Protein AF-A0A7S2S9S9-F1 (afdb_monomer_lite)

Foldseek 3Di:
DPDFDWDADPLRKIKTWPFAADDDDWDDQQDKDWDWKWKAFPVRHGQATALCFPAWDDPPPPDTGTSNNVTTDIDGGNPQVQAQAFQSVSRVRGGGHHPIKMKIWAWPSRHCVSNVNHPQHPDPRNNVSSVVLVCLQCPDDDPTHHDRIIMIMID

Radius of gyration: 16.0 Å; chains: 1; bounding box: 37×46×46 Å

pLDDT: mean 92.56, std 6.49, range [47.88, 98.38]

Secondary structure (DSSP, 8-state):
----PPEEPTTS-EEEEEE--BSS----TT-EEEE-EEEEETT--EEEEESSSSSEEE-SSS-EEE-TTT--EEEETT-GGG--S-HHHHHHHTTPPBT-EEEEEE-GGGSGGGGTTPSPP-SHHHHHHHHHHHHHHHBSSTTSB-----EEEE-

Sequence (155 aa):
LIDNPVNKLNSGARYKTLQPGMGSEKVSKSSRVDLIFSVSTLSAGYIYSRGFGYEKVDAGNGKMVSDAGLDSIRVQMGEEEKRIIPLGIEDAILGMKQGERRRVELPPRVGLETSNWQPEPTTKRGKAGMVNYRRILEGNGPNQPGFPAATIWDI

InterPro domains:
  IPR046357 Peptidyl-prolyl cis-trans isomerase domain superfamily [G3DSA:3.10.50.40] (3-151)

Structure (mmCIF, N/CA/C/O backbone):
data_AF-A0A7S2S9S9-F1
#
_entry.id   AF-A0A7S2S9S9-F1
#
loop_
_atom_site.group_PDB
_atom_site.id
_atom_site.type_symbol
_atom_site.label_atom_id
_atom_site.label_alt_id
_atom_site.label_comp_id
_atom_site.label_asym_id
_atom_site.label_entity_id
_atom_site.label_seq_id
_atom_site.pdbx_PDB_ins_code
_atom_site.Cartn_x
_atom_site.Cartn_y
_atom_site.Cartn_z
_atom_site.occupancy
_atom_site.B_iso_or_equiv
_atom_site.auth_seq_id
_atom_site.auth_comp_id
_atom_site.auth_asym_id
_atom_site.auth_atom_id
_atom_site.pdbx_PDB_model_num
ATOM 1 N N . LEU A 1 1 ? 4.594 -19.387 21.528 1.00 47.88 1 LEU A N 1
ATOM 2 C CA . LEU A 1 1 ? 4.716 -18.736 20.204 1.00 47.88 1 LEU A CA 1
ATOM 3 C C . LEU A 1 1 ? 3.321 -18.314 19.790 1.00 47.88 1 LEU A C 1
ATOM 5 O O . LEU A 1 1 ? 2.461 -19.178 19.701 1.00 47.88 1 LEU A O 1
ATOM 9 N N . ILE A 1 2 ? 3.068 -17.013 19.657 1.00 62.19 2 ILE A N 1
ATOM 10 C CA . ILE A 1 2 ? 1.798 -16.531 19.106 1.00 62.19 2 ILE A CA 1
ATOM 11 C C . ILE A 1 2 ? 1.853 -16.824 17.606 1.00 62.19 2 ILE A C 1
ATOM 13 O O . ILE A 1 2 ? 2.773 -16.360 16.932 1.00 62.19 2 ILE A O 1
ATOM 17 N N . ASP A 1 3 ? 0.930 -17.645 17.115 1.00 80.31 3 ASP A N 1
ATOM 18 C CA . ASP A 1 3 ? 0.796 -17.912 15.686 1.00 80.31 3 ASP A CA 1
ATOM 19 C C . ASP A 1 3 ? 0.321 -16.631 14.981 1.00 80.31 3 ASP A C 1
ATOM 21 O O . ASP A 1 3 ? -0.680 -16.030 15.373 1.00 80.31 3 ASP A O 1
ATOM 25 N N . ASN A 1 4 ? 1.074 -16.177 13.979 1.00 85.56 4 ASN A N 1
ATOM 26 C CA . ASN A 1 4 ? 0.720 -15.035 13.135 1.00 85.56 4 ASN A CA 1
ATOM 27 C C . ASN A 1 4 ? 0.704 -15.507 11.674 1.00 85.56 4 ASN A C 1
ATOM 29 O O . ASN A 1 4 ? 1.719 -15.374 10.964 1.00 85.56 4 ASN A O 1
ATOM 33 N N . PRO A 1 5 ? -0.408 -16.133 11.247 1.00 93.38 5 PRO A N 1
ATOM 34 C CA . PRO A 1 5 ? -0.483 -16.798 9.962 1.00 93.38 5 PRO A CA 1
ATOM 35 C C . PRO A 1 5 ? -0.446 -15.794 8.808 1.00 93.38 5 PRO A C 1
ATOM 37 O O . PRO A 1 5 ? -0.875 -14.644 8.913 1.00 93.38 5 PRO A O 1
ATOM 40 N N . VAL A 1 6 ? 0.055 -16.258 7.663 1.00 96.12 6 VAL A N 1
ATOM 41 C CA . VAL A 1 6 ? -0.085 -15.527 6.399 1.00 96.12 6 VAL A CA 1
ATOM 42 C C . VAL A 1 6 ? -1.492 -15.757 5.864 1.00 96.12 6 VAL A C 1
ATOM 44 O O . VAL A 1 6 ? -1.839 -16.876 5.489 1.00 96.12 6 VAL A O 1
ATOM 47 N N . ASN A 1 7 ? -2.274 -14.690 5.763 1.00 97.19 7 ASN A N 1
ATOM 48 C CA . ASN A 1 7 ? -3.581 -14.709 5.123 1.00 97.19 7 ASN A CA 1
ATOM 49 C C . ASN A 1 7 ? -3.404 -14.526 3.614 1.00 97.19 7 ASN A C 1
ATOM 51 O O . ASN A 1 7 ? -2.718 -13.602 3.176 1.00 97.19 7 ASN A O 1
ATOM 55 N N . LYS A 1 8 ? -4.004 -15.409 2.812 1.00 97.44 8 LYS A N 1
ATOM 56 C CA . LYS A 1 8 ? -4.001 -15.318 1.345 1.00 97.44 8 LYS A CA 1
ATOM 57 C C . LYS A 1 8 ? -5.355 -14.795 0.879 1.00 97.44 8 LYS A C 1
ATOM 59 O O . LYS A 1 8 ? -6.382 -15.352 1.254 1.00 97.44 8 LYS A O 1
ATOM 64 N N . LEU A 1 9 ? -5.340 -13.748 0.064 1.00 96.81 9 LEU A N 1
ATOM 65 C CA . LEU A 1 9 ? -6.537 -13.139 -0.511 1.00 96.81 9 LEU A CA 1
ATOM 66 C C . LEU A 1 9 ? -6.832 -13.731 -1.893 1.00 96.81 9 LEU A C 1
ATOM 68 O O . LEU A 1 9 ? -5.937 -14.271 -2.544 1.00 96.81 9 LEU A O 1
ATOM 72 N N . ASN A 1 10 ? -8.070 -13.588 -2.371 1.00 94.19 10 ASN A N 1
ATOM 73 C CA . ASN A 1 10 ? -8.480 -14.085 -3.692 1.00 94.19 10 ASN A CA 1
ATOM 74 C C . ASN A 1 10 ? -7.765 -13.365 -4.850 1.00 94.19 10 ASN A C 1
ATOM 76 O O . ASN A 1 10 ? -7.445 -13.993 -5.855 1.00 94.19 10 ASN A O 1
ATOM 80 N N . SER A 1 11 ? -7.413 -12.086 -4.684 1.00 92.25 11 SER A N 1
ATOM 81 C CA . SER A 1 11 ? -6.502 -11.353 -5.585 1.00 92.25 11 SER A CA 1
ATOM 82 C C . SER A 1 11 ? -5.096 -11.971 -5.656 1.00 92.25 11 SER A C 1
ATOM 84 O O . SER A 1 11 ? -4.324 -11.756 -6.598 1.00 92.25 11 SER A O 1
ATOM 86 N N . GLY A 1 12 ? -4.755 -12.780 -4.653 1.00 95.44 12 GLY A N 1
ATOM 87 C CA . GLY A 1 12 ? -3.457 -13.390 -4.397 1.00 95.44 12 GLY A CA 1
ATOM 88 C C . GLY A 1 12 ? -2.431 -12.456 -3.774 1.00 95.44 12 GLY A C 1
ATOM 89 O O . GLY A 1 12 ? -1.282 -12.870 -3.614 1.00 95.44 12 GLY A O 1
ATOM 90 N N . ALA A 1 13 ? -2.847 -11.254 -3.368 1.00 97.56 13 ALA A N 1
ATOM 91 C CA . ALA A 1 13 ? -2.160 -10.533 -2.311 1.00 97.56 13 ALA A CA 1
ATOM 92 C C . ALA A 1 13 ? -2.150 -11.381 -1.029 1.00 97.56 13 ALA A C 1
ATOM 94 O O . ALA A 1 13 ? -3.016 -12.238 -0.802 1.00 97.56 13 ALA A O 1
ATOM 95 N N . ARG A 1 14 ? -1.138 -11.174 -0.194 1.00 97.88 14 ARG A N 1
ATOM 96 C CA . ARG A 1 14 ? -0.991 -11.890 1.075 1.00 97.88 14 ARG A CA 1
ATOM 97 C C . ARG A 1 14 ? -0.705 -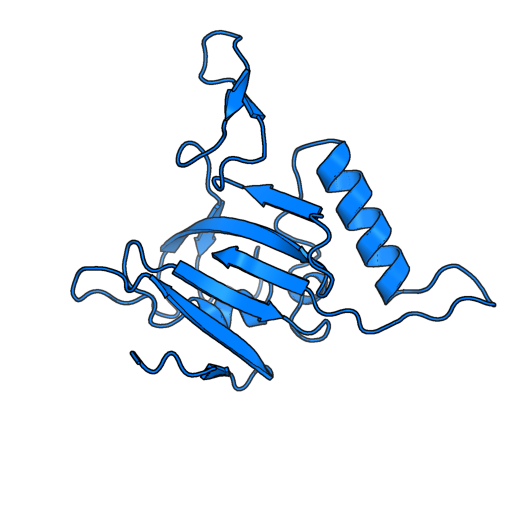10.898 2.169 1.00 97.88 14 ARG A C 1
ATOM 99 O O . ARG A 1 14 ? 0.022 -9.947 1.921 1.00 97.88 14 ARG A O 1
ATOM 106 N N . TYR A 1 15 ? -1.206 -11.129 3.374 1.00 98.19 15 TYR A N 1
ATOM 107 C CA . TYR A 1 15 ? -0.871 -10.257 4.489 1.00 98.19 15 TYR A CA 1
ATOM 108 C C . TYR A 1 15 ? -0.628 -11.000 5.795 1.00 98.19 15 TYR A C 1
ATOM 110 O O . TYR A 1 15 ? -1.154 -12.089 6.034 1.00 98.19 15 TYR A O 1
ATOM 118 N N . LYS A 1 16 ? 0.157 -10.364 6.662 1.00 97.38 16 LYS A N 1
ATOM 119 C CA . LYS A 1 16 ? 0.247 -10.680 8.089 1.00 97.38 16 LYS A CA 1
ATOM 120 C C . LYS A 1 16 ? -0.249 -9.492 8.892 1.00 97.38 16 LYS A C 1
ATOM 122 O O . LYS A 1 16 ? 0.098 -8.355 8.575 1.00 97.38 16 LYS A O 1
ATOM 127 N N . THR A 1 17 ? -1.007 -9.750 9.949 1.00 97.31 17 THR A N 1
ATOM 128 C CA . THR A 1 17 ? -1.372 -8.702 10.904 1.00 97.31 17 THR A CA 1
ATOM 129 C C . THR A 1 17 ? -0.174 -8.455 11.815 1.00 97.31 17 THR A C 1
ATOM 131 O O . THR A 1 17 ? 0.272 -9.351 12.525 1.00 97.31 17 THR A O 1
ATOM 134 N N . LEU A 1 18 ? 0.393 -7.253 11.762 1.00 96.00 18 LEU A N 1
ATOM 135 C CA . LEU A 1 18 ? 1.505 -6.842 12.622 1.00 96.00 18 LEU A CA 1
ATOM 136 C C . LEU A 1 18 ? 1.004 -6.350 13.979 1.00 96.00 18 LEU A C 1
ATOM 138 O O . LEU A 1 18 ? 1.639 -6.592 15.001 1.00 96.00 18 LEU A O 1
ATOM 142 N N . GLN A 1 19 ? -0.141 -5.671 13.978 1.00 96.00 19 GLN A N 1
ATOM 143 C CA . GLN A 1 19 ? -0.792 -5.146 15.170 1.00 96.00 19 GLN A CA 1
ATOM 144 C C . GLN A 1 19 ? -2.305 -5.265 14.979 1.00 96.00 19 GLN A C 1
ATOM 146 O O . GLN A 1 19 ? -2.799 -4.789 13.959 1.00 96.00 19 GLN A O 1
ATOM 151 N N . PRO A 1 20 ? -3.055 -5.881 15.907 1.00 95.56 20 PRO A N 1
ATOM 152 C CA . PRO A 1 20 ? -4.508 -5.920 15.817 1.00 95.56 20 PRO A CA 1
ATOM 153 C C . PRO A 1 20 ? -5.093 -4.521 16.037 1.00 95.56 20 PRO A C 1
ATOM 155 O O . PRO A 1 20 ? -4.593 -3.753 16.858 1.00 95.56 20 PRO A O 1
ATOM 158 N N . GLY A 1 21 ? -6.167 -4.197 15.319 1.00 95.25 21 GLY A N 1
ATOM 159 C CA . GLY A 1 21 ? -6.906 -2.961 15.561 1.00 95.25 21 GLY A CA 1
ATOM 160 C C . GLY A 1 21 ? -7.877 -3.078 16.731 1.00 95.25 21 GLY A C 1
ATOM 161 O O . GLY A 1 21 ? -8.152 -4.162 17.253 1.00 95.25 21 GLY A O 1
ATOM 162 N N . MET A 1 22 ? -8.425 -1.936 17.125 1.00 95.12 22 MET A N 1
ATOM 163 C CA . MET A 1 22 ? -9.341 -1.794 18.252 1.00 95.12 22 MET A CA 1
ATOM 164 C C . MET A 1 22 ? -10.777 -1.548 17.777 1.00 95.12 22 MET A C 1
ATOM 166 O O . MET A 1 22 ? -11.019 -1.173 16.633 1.00 95.12 22 MET A O 1
ATOM 170 N N . GLY A 1 23 ? -11.741 -1.763 18.674 1.00 94.06 23 GLY A N 1
ATOM 171 C CA . GLY A 1 23 ? -13.160 -1.539 18.395 1.00 94.06 23 GLY A CA 1
ATOM 172 C C . GLY A 1 23 ? -13.868 -2.706 17.696 1.00 94.06 23 GLY A C 1
ATOM 173 O O . GLY A 1 23 ? -13.311 -3.791 17.472 1.00 94.06 23 GLY A O 1
ATOM 174 N N . SER A 1 24 ? -15.152 -2.494 17.414 1.00 93.06 24 SER A N 1
ATOM 175 C CA . SER A 1 24 ? -16.043 -3.459 16.756 1.00 93.06 24 SER A CA 1
ATOM 176 C C . SER A 1 24 ? -16.211 -3.187 15.262 1.00 93.06 24 SER A C 1
ATOM 178 O O . SER A 1 24 ? -16.428 -4.134 14.503 1.00 93.06 24 SER A O 1
ATOM 180 N N . GLU A 1 25 ? -16.082 -1.929 14.842 1.00 95.88 25 GLU A N 1
ATOM 181 C CA . GLU A 1 25 ? -16.235 -1.517 13.450 1.00 95.88 25 GLU A CA 1
ATOM 182 C C . GLU A 1 25 ? -15.111 -2.067 12.576 1.00 95.88 25 GLU A C 1
ATOM 184 O O . GLU A 1 25 ? -13.939 -2.094 12.959 1.00 95.88 25 GLU A O 1
ATOM 189 N N . LYS A 1 26 ? -15.491 -2.528 11.386 1.00 97.88 26 LYS A N 1
ATOM 190 C CA . LYS A 1 26 ? -14.585 -3.095 10.393 1.00 97.88 26 LYS A CA 1
ATOM 191 C C . LYS A 1 26 ? -14.755 -2.356 9.081 1.00 97.88 26 LYS A C 1
ATOM 193 O O . LYS A 1 26 ? -15.881 -2.030 8.705 1.00 97.88 26 LYS A O 1
ATOM 198 N N . VAL A 1 27 ? -13.656 -2.173 8.358 1.00 97.94 27 VAL A N 1
ATOM 199 C CA . VAL A 1 27 ? -13.700 -1.618 7.006 1.00 97.94 27 VAL A CA 1
ATOM 200 C C . VAL A 1 27 ? -14.534 -2.526 6.099 1.00 97.94 27 VAL A C 1
ATOM 202 O O . VAL A 1 27 ? -14.292 -3.734 6.010 1.00 97.94 27 VAL A O 1
ATOM 205 N N . SER A 1 28 ? -15.506 -1.929 5.416 1.00 97.38 28 SER A N 1
ATOM 206 C CA . SER A 1 28 ? -16.350 -2.548 4.398 1.00 97.38 28 SER A CA 1
ATOM 207 C C . SER A 1 28 ? -16.128 -1.876 3.038 1.00 97.38 28 SER A C 1
ATOM 209 O O . SER A 1 28 ? -15.436 -0.863 2.929 1.00 97.38 28 SER A O 1
ATOM 211 N N . LYS A 1 29 ? -16.754 -2.411 1.983 1.00 95.31 29 LYS A N 1
ATOM 212 C CA . LYS A 1 29 ? -16.675 -1.842 0.627 1.00 95.31 29 LYS A CA 1
ATOM 213 C C . LYS A 1 29 ? -17.297 -0.449 0.484 1.00 95.31 29 LYS A C 1
ATOM 215 O O . LYS A 1 29 ? -17.099 0.159 -0.549 1.00 95.31 29 LYS A O 1
ATOM 220 N N . SER A 1 30 ? -18.037 0.056 1.470 1.00 95.25 30 SER A N 1
ATOM 221 C CA . SER A 1 30 ? -18.591 1.419 1.446 1.00 95.25 30 SER A CA 1
ATOM 222 C C . SER A 1 30 ? -17.870 2.373 2.400 1.00 95.25 30 SER A C 1
ATOM 224 O O . SER A 1 30 ? -18.234 3.545 2.501 1.00 95.25 30 SER A O 1
ATOM 226 N N . SER A 1 31 ? -16.879 1.878 3.145 1.00 97.12 31 SER A N 1
ATOM 227 C CA . SER A 1 31 ? -16.163 2.668 4.140 1.00 97.12 31 SER A CA 1
ATOM 228 C C . SER A 1 31 ? -15.311 3.760 3.505 1.00 97.12 31 SER A C 1
ATOM 230 O O . SER A 1 31 ? -14.825 3.646 2.380 1.00 97.12 31 SER A O 1
ATOM 232 N N . ARG A 1 32 ? -15.069 4.802 4.295 1.00 97.00 32 ARG A N 1
ATOM 233 C CA . ARG A 1 32 ? -14.042 5.805 4.044 1.00 97.00 32 ARG A CA 1
ATOM 234 C C . ARG A 1 32 ? -12.956 5.645 5.095 1.00 97.00 32 ARG A C 1
ATOM 236 O O . ARG A 1 32 ? -13.275 5.604 6.280 1.00 97.00 32 ARG A O 1
ATOM 243 N N . VAL A 1 33 ? -11.706 5.538 4.664 1.00 96.44 33 VAL A N 1
ATOM 244 C CA . VAL A 1 33 ? -10.570 5.255 5.547 1.00 96.44 33 VAL A CA 1
ATOM 245 C C . VAL A 1 33 ? -9.456 6.265 5.319 1.00 96.44 33 VAL A C 1
ATOM 247 O O . VAL A 1 33 ? -9.157 6.610 4.179 1.00 96.44 33 VAL A O 1
ATOM 250 N N . ASP A 1 34 ? -8.842 6.729 6.402 1.00 97.12 34 ASP A N 1
ATOM 251 C CA . ASP A 1 34 ? -7.589 7.476 6.337 1.00 97.12 34 ASP A CA 1
ATOM 252 C C . ASP A 1 34 ? -6.446 6.460 6.488 1.00 97.12 34 ASP A C 1
ATOM 254 O O . ASP A 1 34 ? -6.317 5.795 7.517 1.00 97.12 34 ASP A O 1
ATOM 258 N N . LEU A 1 35 ? -5.676 6.276 5.417 1.00 97.00 35 LEU A N 1
ATOM 259 C CA . LEU A 1 35 ? -4.653 5.245 5.282 1.00 97.00 35 LEU A CA 1
ATOM 260 C C . LEU A 1 35 ? -3.256 5.857 5.395 1.00 97.00 35 LEU A C 1
ATOM 262 O O . LEU A 1 35 ? -2.897 6.783 4.662 1.00 97.00 35 LEU A O 1
ATOM 266 N N . ILE A 1 36 ? -2.459 5.275 6.282 1.00 96.75 36 ILE A N 1
ATOM 267 C CA . ILE A 1 36 ? -1.020 5.496 6.409 1.00 96.75 36 ILE A CA 1
ATOM 268 C C . ILE A 1 36 ? -0.330 4.278 5.810 1.00 96.75 36 ILE A C 1
ATOM 270 O O . ILE A 1 36 ? -0.780 3.159 6.027 1.00 96.75 36 ILE A O 1
ATOM 274 N N . PHE A 1 37 ? 0.742 4.472 5.046 1.00 97.31 37 PHE A N 1
ATOM 275 C CA . PHE A 1 37 ? 1.423 3.341 4.426 1.00 97.31 37 PHE A CA 1
ATOM 276 C C . PHE A 1 37 ? 2.903 3.602 4.157 1.00 97.31 37 PHE A C 1
ATOM 278 O O . PHE A 1 37 ? 3.333 4.744 3.995 1.00 97.31 37 PHE A O 1
ATOM 285 N N . SER A 1 38 ? 3.676 2.529 4.015 1.00 97.06 38 SER A N 1
ATOM 286 C CA . SER A 1 38 ? 4.983 2.546 3.352 1.00 97.06 38 SER A CA 1
ATOM 287 C C . SER A 1 38 ? 5.053 1.482 2.264 1.00 97.06 38 SER A C 1
ATOM 289 O O . SER A 1 38 ? 4.391 0.453 2.363 1.00 97.06 38 SER A O 1
ATOM 291 N N . VAL A 1 39 ? 5.851 1.738 1.228 1.00 97.44 39 VAL A N 1
ATOM 292 C CA . VAL A 1 39 ? 6.048 0.857 0.075 1.00 97.44 39 VAL A CA 1
ATOM 293 C C . VAL A 1 39 ? 7.529 0.539 -0.071 1.00 97.44 39 VAL A C 1
ATOM 295 O O . VAL A 1 39 ? 8.385 1.429 -0.096 1.00 97.44 39 VAL A O 1
ATOM 298 N N . SER A 1 40 ? 7.837 -0.745 -0.209 1.00 96.62 40 SER A N 1
ATOM 299 C CA . SER A 1 40 ? 9.186 -1.255 -0.443 1.00 96.62 40 SER A CA 1
ATOM 300 C C . SER A 1 40 ? 9.185 -2.394 -1.463 1.00 96.62 40 SER A C 1
ATOM 302 O O . SER A 1 40 ? 8.143 -2.961 -1.793 1.00 96.62 40 SER A O 1
ATOM 304 N N . THR A 1 41 ? 10.351 -2.732 -2.002 1.00 94.00 41 THR A N 1
ATOM 305 C CA . THR A 1 41 ? 10.545 -3.954 -2.792 1.00 94.00 41 THR A CA 1
ATOM 306 C C . THR A 1 41 ? 10.536 -5.191 -1.886 1.00 94.00 41 THR A C 1
ATOM 308 O O . THR A 1 41 ? 10.740 -5.087 -0.676 1.00 94.00 41 THR A O 1
ATOM 311 N N . LEU A 1 42 ? 10.391 -6.394 -2.460 1.00 89.81 42 LEU A N 1
ATOM 312 C CA . LEU A 1 42 ? 10.546 -7.652 -1.705 1.00 89.81 42 LEU A CA 1
ATOM 313 C C . LEU A 1 42 ? 11.895 -7.780 -0.980 1.00 89.81 42 LEU A C 1
ATOM 315 O O . LEU A 1 42 ? 11.972 -8.396 0.078 1.00 89.81 42 LEU A O 1
ATOM 319 N N . SER A 1 43 ? 12.952 -7.181 -1.530 1.00 87.31 43 SER A N 1
ATOM 320 C CA . SER A 1 43 ? 14.286 -7.122 -0.922 1.00 87.31 43 SER A CA 1
ATOM 321 C C . SER A 1 43 ? 14.424 -6.038 0.158 1.00 87.31 43 SER A C 1
ATOM 323 O O . SER A 1 43 ? 15.541 -5.685 0.525 1.00 87.31 43 SER A O 1
ATOM 325 N N . ALA A 1 44 ? 13.304 -5.500 0.656 1.00 84.81 44 ALA A N 1
ATOM 326 C CA . ALA A 1 44 ? 13.229 -4.416 1.637 1.00 84.81 44 ALA A CA 1
ATOM 327 C C . ALA A 1 44 ? 13.858 -3.085 1.172 1.00 84.81 44 ALA A C 1
ATOM 329 O O . ALA A 1 44 ? 14.214 -2.230 1.984 1.00 84.81 44 ALA A O 1
ATOM 330 N N . GLY A 1 45 ? 13.965 -2.869 -0.141 1.00 92.25 45 GLY A N 1
ATOM 331 C CA . GLY A 1 45 ? 14.365 -1.588 -0.712 1.00 92.25 45 GLY A CA 1
ATOM 332 C C . GLY A 1 45 ? 13.226 -0.579 -0.603 1.00 92.25 45 GLY A C 1
ATOM 333 O O . GLY A 1 45 ? 12.220 -0.709 -1.295 1.00 92.25 45 GLY A O 1
ATOM 334 N N . TYR A 1 46 ? 13.373 0.422 0.264 1.00 93.56 46 TYR A N 1
ATOM 335 C CA . TYR A 1 46 ? 12.384 1.490 0.432 1.00 93.56 46 TYR A CA 1
ATOM 336 C C . TYR A 1 46 ? 12.121 2.248 -0.879 1.00 93.56 46 TYR A C 1
ATOM 338 O O . TYR A 1 46 ? 13.070 2.678 -1.541 1.00 93.56 46 TYR A O 1
ATOM 346 N N . ILE A 1 47 ? 10.842 2.458 -1.212 1.00 94.62 47 ILE A N 1
ATOM 347 C CA . ILE A 1 47 ? 10.417 3.263 -2.363 1.00 94.62 47 ILE A CA 1
ATOM 348 C C . ILE A 1 47 ? 9.884 4.618 -1.877 1.00 94.62 47 ILE A C 1
ATOM 350 O O . ILE A 1 47 ? 10.472 5.647 -2.205 1.00 94.62 47 ILE A O 1
ATOM 354 N N . TYR A 1 48 ? 8.788 4.622 -1.111 1.00 95.81 48 TYR A N 1
ATOM 355 C CA . TYR A 1 48 ? 8.155 5.826 -0.555 1.00 95.81 48 TYR A CA 1
ATOM 356 C C . TYR A 1 48 ? 7.139 5.471 0.544 1.00 95.81 48 TYR A C 1
ATOM 358 O O . TYR A 1 48 ? 6.790 4.304 0.723 1.00 95.81 48 TYR A O 1
ATOM 366 N N . SER A 1 49 ? 6.638 6.469 1.267 1.00 95.50 49 SER A N 1
ATOM 367 C CA . SER A 1 49 ? 5.592 6.318 2.280 1.00 95.50 49 SER A CA 1
ATOM 368 C C . SER A 1 49 ? 4.704 7.552 2.350 1.00 95.50 49 SER A C 1
ATOM 370 O O . SER A 1 49 ? 5.052 8.602 1.807 1.00 95.50 49 SER A O 1
ATOM 372 N N . ARG A 1 50 ? 3.585 7.436 3.065 1.00 94.81 50 ARG A N 1
ATOM 373 C CA . ARG A 1 50 ? 2.811 8.578 3.551 1.00 94.81 50 ARG A CA 1
ATOM 374 C C . ARG A 1 50 ? 2.296 8.307 4.956 1.00 94.81 50 ARG A C 1
ATOM 376 O O . ARG A 1 50 ? 1.691 7.265 5.193 1.00 94.81 50 ARG A O 1
ATOM 383 N N . GLY A 1 51 ? 2.551 9.233 5.871 1.00 92.31 51 GLY A N 1
ATOM 384 C CA . GLY A 1 51 ? 2.126 9.154 7.267 1.00 92.31 51 GLY A C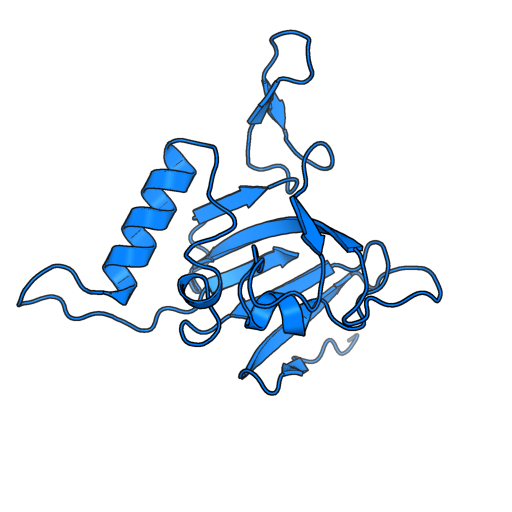A 1
ATOM 385 C C . GLY A 1 51 ? 2.966 8.230 8.147 1.00 92.31 51 GLY A C 1
ATOM 386 O O . GLY A 1 51 ? 2.700 8.106 9.342 1.00 92.31 51 GLY A O 1
ATOM 387 N N . PHE A 1 52 ? 3.951 7.531 7.572 1.00 91.62 52 PHE A N 1
ATOM 388 C CA . PHE A 1 52 ? 4.660 6.429 8.235 1.00 91.62 52 PHE A CA 1
ATOM 389 C C . PHE A 1 52 ? 5.906 6.890 9.005 1.00 91.62 52 PHE A C 1
ATOM 391 O O . PHE A 1 52 ? 6.458 6.144 9.811 1.00 91.62 52 PHE A O 1
ATOM 398 N N . GLY A 1 53 ? 6.351 8.127 8.777 1.00 88.38 53 GLY A N 1
ATOM 399 C CA . GLY A 1 53 ? 7.436 8.778 9.500 1.00 88.38 53 GLY A CA 1
ATOM 400 C C . GLY A 1 53 ? 8.750 8.914 8.738 1.00 88.38 53 GLY A C 1
ATOM 401 O O . GLY A 1 53 ? 9.689 9.525 9.264 1.00 88.38 53 GLY A O 1
ATOM 402 N N . TYR A 1 54 ? 8.837 8.364 7.526 1.00 87.50 54 TYR A N 1
ATOM 403 C CA . TYR A 1 54 ? 10.056 8.390 6.715 1.00 87.50 54 TYR A CA 1
ATOM 404 C C . TYR A 1 54 ? 10.182 9.653 5.867 1.00 87.50 54 TYR A C 1
ATOM 406 O O . TYR A 1 54 ? 11.303 10.083 5.584 1.00 87.50 54 TYR A O 1
ATOM 414 N N . GLU A 1 55 ? 9.061 10.265 5.492 1.00 88.75 55 GLU A N 1
ATOM 415 C CA . GLU A 1 55 ? 9.068 11.508 4.732 1.00 88.75 55 GLU A CA 1
ATOM 416 C C . GLU A 1 55 ? 9.069 12.716 5.677 1.00 88.75 55 GLU A C 1
ATOM 418 O O . GLU A 1 55 ? 8.878 12.611 6.897 1.00 88.75 55 GLU A O 1
ATOM 423 N N . LYS A 1 56 ? 9.357 13.889 5.109 1.00 88.19 56 LYS A N 1
ATOM 424 C CA . LYS A 1 56 ? 9.345 15.154 5.839 1.00 88.19 56 LYS A CA 1
ATOM 425 C C . LYS A 1 56 ? 8.237 16.059 5.321 1.00 88.19 56 LYS A C 1
ATOM 427 O O . LYS A 1 56 ? 8.132 16.256 4.113 1.00 88.19 56 LYS A O 1
ATOM 432 N N . VAL A 1 57 ? 7.486 16.660 6.238 1.00 85.19 57 VAL A N 1
ATOM 433 C CA . VAL A 1 57 ? 6.405 17.615 5.956 1.00 85.19 57 VAL A CA 1
ATOM 434 C C . VAL A 1 57 ? 6.614 18.899 6.756 1.00 85.19 57 VAL A C 1
ATOM 436 O O . VAL A 1 57 ? 7.221 18.870 7.827 1.00 85.19 57 VAL A O 1
ATOM 439 N N . ASP A 1 58 ? 6.144 20.028 6.231 1.00 84.44 58 ASP A N 1
ATOM 440 C CA . ASP A 1 58 ? 6.095 21.286 6.981 1.00 84.44 58 ASP A CA 1
ATOM 441 C C . ASP A 1 58 ? 4.837 21.290 7.857 1.00 84.44 58 ASP A C 1
ATOM 443 O O . ASP A 1 58 ? 3.722 21.182 7.349 1.00 84.44 58 ASP A O 1
ATOM 447 N N . ALA A 1 59 ? 5.016 21.408 9.173 1.00 80.94 59 ALA A N 1
ATOM 448 C CA . ALA A 1 59 ? 3.919 21.453 10.141 1.00 80.94 59 ALA A CA 1
ATOM 449 C C . ALA A 1 59 ? 3.305 22.860 10.310 1.00 80.94 59 ALA A C 1
ATOM 451 O O . ALA A 1 59 ? 2.615 23.118 11.295 1.00 80.94 59 ALA A O 1
ATOM 452 N N . GLY A 1 60 ? 3.570 23.783 9.380 1.00 80.94 60 GLY A N 1
ATOM 453 C CA . GLY A 1 60 ? 3.015 25.140 9.368 1.00 80.94 60 GLY A CA 1
ATOM 454 C C . GLY A 1 60 ? 3.889 26.187 10.061 1.00 80.94 60 GLY A C 1
ATOM 455 O O . GLY A 1 60 ? 3.441 27.308 10.283 1.00 80.94 60 GLY A O 1
ATOM 456 N N . ASN A 1 61 ? 5.132 25.842 10.405 1.00 84.56 61 ASN A N 1
ATOM 457 C CA . ASN A 1 61 ? 6.103 26.752 11.024 1.00 84.56 61 ASN A CA 1
ATOM 458 C C . ASN A 1 61 ? 7.411 26.869 10.222 1.00 84.56 61 ASN A C 1
ATOM 460 O O . ASN A 1 61 ? 8.404 27.378 10.744 1.00 84.56 61 ASN A O 1
ATOM 464 N N . GLY A 1 62 ? 7.437 26.371 8.981 1.00 83.25 62 GLY A N 1
ATOM 465 C CA . GLY A 1 62 ? 8.619 26.379 8.120 1.00 83.25 62 GLY A CA 1
ATOM 466 C C . GLY A 1 62 ? 9.663 25.324 8.495 1.00 83.25 62 GLY A C 1
ATOM 467 O O . GLY A 1 62 ? 10.703 25.229 7.840 1.00 83.25 62 GLY A O 1
ATOM 468 N N . LYS A 1 63 ? 9.425 24.521 9.543 1.00 87.00 63 LYS A N 1
ATOM 469 C CA . LYS A 1 63 ? 10.319 23.441 9.963 1.00 87.00 63 LYS A CA 1
ATOM 470 C C . LYS A 1 63 ? 9.804 22.106 9.443 1.00 87.00 63 LYS A C 1
ATOM 472 O O . LYS A 1 63 ? 8.726 21.640 9.799 1.00 87.00 63 LYS A O 1
ATOM 477 N N . MET A 1 64 ? 10.663 21.439 8.683 1.00 88.50 64 MET A N 1
ATOM 478 C CA . MET A 1 64 ? 10.417 20.085 8.202 1.00 88.50 64 MET A CA 1
ATOM 479 C C . MET A 1 64 ? 10.480 19.080 9.364 1.00 88.50 64 MET A C 1
ATOM 481 O O . MET A 1 64 ? 11.525 18.909 10.002 1.00 88.50 64 MET A O 1
ATOM 485 N N . VAL A 1 65 ? 9.376 18.386 9.627 1.00 89.50 65 VAL A N 1
ATOM 486 C CA . VAL A 1 65 ? 9.246 17.335 10.650 1.00 89.50 65 VAL A CA 1
ATOM 487 C C . VAL A 1 65 ? 8.903 15.994 10.007 1.00 89.50 65 VAL A C 1
ATOM 489 O O . VAL A 1 65 ? 8.609 15.933 8.821 1.00 89.50 65 VAL A O 1
ATOM 492 N N . SER A 1 66 ? 9.023 14.900 10.763 1.00 90.12 66 SER A N 1
ATOM 493 C CA . SER A 1 66 ? 8.581 13.572 10.309 1.00 90.12 66 SER A CA 1
ATOM 494 C C . SER A 1 66 ? 7.082 13.586 10.004 1.00 90.12 66 SER A C 1
ATOM 496 O O . SER A 1 66 ? 6.329 14.181 10.767 1.00 90.12 66 SER A O 1
ATOM 498 N N . ASP A 1 67 ? 6.653 12.913 8.936 1.00 89.25 67 ASP A N 1
ATOM 499 C CA . ASP A 1 67 ? 5.235 12.788 8.574 1.00 89.25 67 ASP A CA 1
ATOM 500 C C . ASP A 1 67 ? 4.455 11.776 9.437 1.00 89.25 67 ASP A C 1
ATOM 502 O O . ASP A 1 67 ? 3.272 11.550 9.196 1.00 89.25 67 ASP A O 1
ATOM 506 N N . ALA A 1 68 ? 5.092 11.183 10.455 1.00 90.25 68 ALA A N 1
ATOM 507 C CA . ALA A 1 68 ? 4.522 10.144 11.312 1.00 90.25 68 ALA A CA 1
ATOM 508 C C . ALA A 1 68 ? 3.194 10.583 11.946 1.00 90.25 68 ALA A C 1
ATOM 510 O O . ALA A 1 68 ? 3.175 11.430 12.838 1.00 90.25 68 ALA A O 1
ATOM 511 N N . GLY A 1 69 ? 2.084 9.994 11.494 1.00 86.31 69 GLY A N 1
ATOM 512 C CA . GLY A 1 69 ? 0.737 10.317 11.974 1.00 86.31 69 GLY A CA 1
ATOM 513 C C . GLY A 1 69 ? 0.251 11.735 11.646 1.00 86.31 69 GLY A C 1
ATOM 514 O O . GLY A 1 69 ? -0.824 12.115 12.100 1.00 86.31 69 GLY A O 1
ATOM 515 N N . LEU A 1 70 ? 1.022 12.512 10.881 1.00 88.19 70 LEU A N 1
ATOM 516 C CA . LEU A 1 70 ? 0.678 13.878 10.471 1.00 88.19 70 LEU A CA 1
ATOM 517 C C . LEU A 1 70 ? 0.124 13.943 9.045 1.00 88.19 70 LEU A C 1
ATOM 519 O O . LEU A 1 70 ? -0.436 14.964 8.655 1.00 88.19 70 LEU A O 1
ATOM 523 N N . ASP A 1 71 ? 0.284 12.869 8.276 1.00 90.06 71 ASP A N 1
ATOM 524 C CA . ASP A 1 71 ? -0.199 12.756 6.905 1.00 90.06 71 ASP A CA 1
ATOM 525 C C . ASP A 1 71 ? -0.889 11.401 6.694 1.00 90.06 71 ASP A C 1
ATOM 527 O O . ASP A 1 71 ? -0.623 10.428 7.397 1.00 90.06 71 ASP A O 1
ATOM 531 N N . SER A 1 72 ? -1.807 11.340 5.737 1.00 94.06 72 SER A N 1
ATOM 532 C CA . SER A 1 72 ? -2.509 10.125 5.316 1.00 94.06 72 SER A CA 1
ATOM 533 C C . SER A 1 72 ? -3.156 10.350 3.949 1.00 94.06 72 SER A C 1
ATOM 535 O O . SER A 1 72 ? -3.290 11.482 3.481 1.00 94.06 72 SER A O 1
ATOM 537 N N . ILE A 1 73 ? -3.572 9.274 3.282 1.00 95.19 73 ILE A N 1
ATOM 538 C CA . ILE A 1 73 ? -4.503 9.383 2.153 1.00 95.19 73 ILE A CA 1
ATOM 539 C C . ILE A 1 73 ? -5.905 8.990 2.583 1.00 95.19 73 ILE A C 1
ATOM 541 O O . ILE A 1 73 ? -6.102 7.971 3.237 1.00 95.19 73 ILE A O 1
ATOM 545 N N . ARG A 1 74 ? -6.893 9.767 2.152 1.00 96.31 74 ARG A N 1
ATOM 546 C CA . ARG A 1 74 ? -8.299 9.427 2.340 1.00 96.31 74 ARG A CA 1
ATOM 547 C C . ARG A 1 74 ? -8.783 8.566 1.184 1.00 96.31 74 ARG A C 1
ATOM 549 O O . ARG A 1 74 ? -8.903 9.055 0.064 1.00 96.31 74 ARG A O 1
ATOM 556 N N . VAL A 1 75 ? -9.077 7.304 1.464 1.00 96.31 75 VAL A N 1
ATOM 557 C CA . VAL A 1 75 ? -9.549 6.322 0.488 1.00 96.31 75 VAL A CA 1
ATOM 558 C C . VAL A 1 75 ? -11.045 6.103 0.667 1.00 96.31 75 VAL A C 1
ATOM 560 O O . VAL A 1 75 ? -11.528 5.859 1.774 1.00 96.31 75 VAL A O 1
ATOM 563 N N . GLN A 1 76 ? -11.778 6.174 -0.438 1.00 96.88 76 GLN A N 1
ATOM 564 C CA . GLN A 1 76 ? -13.156 5.712 -0.519 1.00 96.88 76 GLN A CA 1
ATOM 565 C C . GLN A 1 76 ? -13.143 4.287 -1.078 1.00 96.88 76 GLN A C 1
ATOM 567 O O . GLN A 1 76 ? -12.690 4.075 -2.201 1.00 96.88 76 GLN A O 1
ATOM 572 N N . MET A 1 77 ? -13.590 3.317 -0.281 1.00 96.25 77 MET A N 1
ATOM 573 C CA . MET A 1 77 ? -13.628 1.912 -0.693 1.00 96.25 77 MET A CA 1
ATOM 574 C C . MET A 1 77 ? -14.737 1.690 -1.728 1.00 96.25 77 MET A C 1
ATOM 576 O O . MET A 1 77 ? -15.754 2.390 -1.704 1.00 96.25 77 MET A O 1
ATOM 580 N N . GLY A 1 78 ? -14.545 0.705 -2.609 1.00 92.44 78 GLY A N 1
ATOM 581 C CA . GLY A 1 78 ? -15.565 0.197 -3.530 1.00 92.44 78 GLY A CA 1
ATOM 582 C C . GLY A 1 78 ? -15.854 1.073 -4.751 1.00 92.44 78 GLY A C 1
ATOM 583 O O . GLY A 1 78 ? -16.692 0.693 -5.567 1.00 92.44 78 GLY A O 1
ATOM 584 N N . GLU A 1 79 ? -15.173 2.210 -4.912 1.00 91.81 79 GLU A N 1
ATOM 585 C CA . GLU A 1 79 ? -15.303 3.085 -6.085 1.00 91.81 79 GLU A CA 1
ATOM 586 C C . GLU A 1 79 ? -14.210 2.778 -7.117 1.00 91.81 79 GLU A C 1
ATOM 588 O O . GLU A 1 79 ? -13.170 3.435 -7.153 1.00 91.81 79 GLU A O 1
ATOM 593 N N . GLU A 1 80 ? -14.446 1.784 -7.979 1.00 87.88 80 GLU A N 1
ATOM 594 C CA . GLU A 1 80 ? -13.432 1.300 -8.931 1.00 87.88 80 GLU A CA 1
ATOM 595 C C . GLU A 1 80 ? -12.887 2.402 -9.854 1.00 87.88 80 GLU A C 1
ATOM 597 O O . GLU A 1 80 ? -11.680 2.475 -10.079 1.00 87.88 80 GLU A O 1
ATOM 602 N N . GLU A 1 8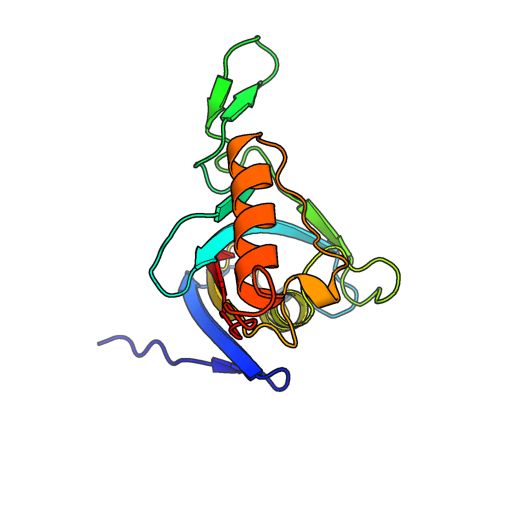1 ? -13.758 3.296 -10.332 1.00 87.62 81 GLU A N 1
ATOM 603 C CA . GLU A 1 81 ? -13.399 4.408 -11.226 1.00 87.62 81 GLU A CA 1
ATOM 604 C C . GLU A 1 81 ? -12.554 5.496 -10.541 1.00 87.62 81 GLU A C 1
ATOM 606 O O . GLU A 1 81 ? -11.861 6.257 -11.213 1.00 87.62 81 GLU A O 1
ATOM 611 N N . LYS A 1 82 ? -12.596 5.578 -9.203 1.00 88.44 82 LYS A N 1
ATOM 612 C CA . LYS A 1 82 ? -11.856 6.568 -8.399 1.00 88.44 82 LYS A CA 1
ATOM 613 C C . LYS A 1 82 ? -10.805 5.922 -7.503 1.00 88.44 82 LYS A C 1
ATOM 615 O O . LYS A 1 82 ? -10.346 6.537 -6.540 1.00 88.44 82 LYS A O 1
ATOM 620 N N . ARG A 1 83 ? -10.426 4.679 -7.794 1.00 92.94 83 ARG A N 1
ATOM 621 C CA . ARG A 1 83 ? -9.483 3.921 -6.981 1.00 92.94 83 ARG A CA 1
ATOM 622 C C . ARG A 1 83 ? -8.117 4.615 -6.957 1.00 92.94 83 ARG A C 1
ATOM 624 O O . ARG A 1 83 ? -7.442 4.724 -7.976 1.00 92.94 83 ARG A O 1
ATOM 631 N N . ILE A 1 84 ? -7.686 5.023 -5.764 1.00 95.56 84 ILE A N 1
ATOM 632 C CA . ILE A 1 84 ? -6.383 5.672 -5.529 1.00 95.56 84 ILE A CA 1
ATOM 633 C C . ILE A 1 84 ? -5.361 4.770 -4.819 1.00 95.56 84 ILE A C 1
ATOM 635 O O . ILE A 1 84 ? -4.284 5.231 -4.456 1.00 95.56 84 ILE A O 1
ATOM 639 N N . ILE A 1 85 ? -5.693 3.499 -4.589 1.00 97.19 85 ILE A N 1
ATOM 640 C CA . ILE A 1 85 ? -4.810 2.484 -3.995 1.00 97.19 85 ILE A CA 1
ATOM 641 C C . ILE A 1 85 ? -4.855 1.201 -4.826 1.00 97.19 85 ILE A C 1
ATOM 643 O O . ILE A 1 85 ? -5.873 0.946 -5.456 1.00 97.19 85 ILE A O 1
ATOM 647 N N . PRO A 1 86 ? -3.806 0.367 -4.855 1.00 97.50 86 PRO A N 1
ATOM 648 C CA . PRO A 1 86 ? -3.838 -0.887 -5.609 1.00 97.50 86 PRO A CA 1
ATOM 649 C C . PRO A 1 86 ? -4.994 -1.812 -5.211 1.00 97.50 86 PRO A C 1
ATOM 651 O O . PRO A 1 86 ? -5.344 -1.883 -4.032 1.00 97.50 86 PRO A O 1
ATOM 654 N N . LEU A 1 87 ? -5.515 -2.601 -6.156 1.00 97.00 87 LEU A N 1
ATOM 655 C CA . LEU A 1 87 ? -6.603 -3.557 -5.911 1.00 97.00 87 LEU A CA 1
ATOM 656 C C . LEU A 1 87 ? -6.291 -4.509 -4.746 1.00 97.00 87 LEU A C 1
ATOM 658 O O . LEU A 1 87 ? -7.131 -4.746 -3.884 1.00 97.00 87 LEU A O 1
ATOM 662 N N . GLY A 1 88 ? -5.063 -5.030 -4.677 1.00 97.62 88 GLY A N 1
ATOM 663 C CA . GLY A 1 88 ? -4.691 -5.943 -3.597 1.00 97.62 88 GLY A CA 1
ATOM 664 C C . GLY A 1 88 ? -4.523 -5.251 -2.239 1.00 97.62 88 GLY A C 1
ATOM 665 O O . GLY A 1 88 ? -4.625 -5.923 -1.216 1.00 97.62 88 GLY A O 1
ATOM 666 N N . ILE A 1 89 ? -4.305 -3.930 -2.208 1.00 98.31 89 ILE A N 1
ATOM 667 C CA . ILE A 1 89 ? -4.327 -3.137 -0.967 1.00 98.31 89 ILE A CA 1
ATOM 668 C C . ILE A 1 89 ? -5.766 -2.863 -0.547 1.00 98.31 89 ILE A C 1
ATOM 670 O 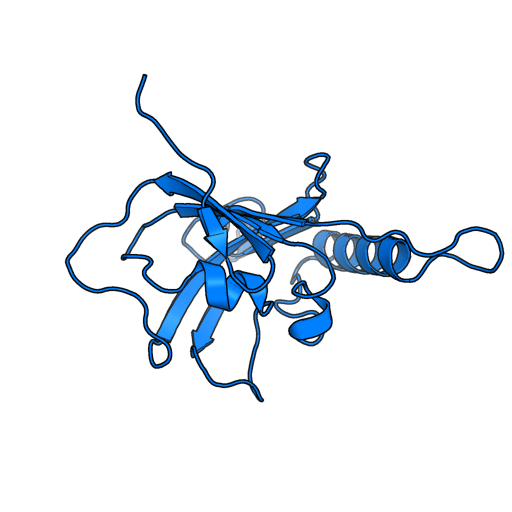O . ILE A 1 89 ? -6.084 -3.016 0.627 1.00 98.31 89 ILE A O 1
ATOM 674 N N . GLU A 1 90 ? -6.652 -2.552 -1.495 1.00 97.06 90 GLU A N 1
ATOM 675 C CA . GLU A 1 90 ? -8.084 -2.414 -1.226 1.00 97.06 90 GLU A CA 1
ATOM 676 C C . GLU A 1 90 ? -8.651 -3.701 -0.595 1.00 97.06 90 GLU A C 1
ATOM 678 O O . GLU A 1 90 ? -9.261 -3.649 0.474 1.00 97.06 90 GLU A O 1
ATOM 683 N N . ASP A 1 91 ? -8.336 -4.868 -1.169 1.00 97.31 91 ASP A N 1
ATOM 684 C CA . ASP A 1 91 ? -8.696 -6.172 -0.596 1.00 97.31 91 ASP A CA 1
ATOM 685 C C . ASP A 1 91 ? -8.070 -6.407 0.786 1.00 97.31 91 ASP A C 1
ATOM 687 O O . ASP A 1 91 ? -8.718 -6.947 1.685 1.00 97.31 91 ASP A O 1
ATOM 691 N N . ALA A 1 92 ? -6.804 -6.020 0.968 1.00 98.06 92 ALA A N 1
ATOM 692 C CA . ALA A 1 92 ? -6.084 -6.223 2.220 1.00 98.06 92 ALA A CA 1
ATOM 693 C C . ALA A 1 92 ? -6.547 -5.302 3.350 1.00 98.06 92 ALA A C 1
ATOM 695 O O . ALA A 1 92 ? -6.264 -5.615 4.504 1.00 98.06 92 ALA A O 1
ATOM 696 N N . ILE A 1 93 ? -7.260 -4.212 3.057 1.00 97.50 93 ILE A N 1
ATOM 697 C CA . ILE A 1 93 ? -7.835 -3.328 4.077 1.00 97.50 93 ILE A CA 1
ATOM 698 C C . ILE A 1 93 ? -9.215 -3.817 4.529 1.00 97.50 93 ILE A C 1
ATOM 700 O O . ILE A 1 93 ? -9.623 -3.558 5.662 1.00 97.50 93 ILE A O 1
ATOM 704 N N . LEU A 1 94 ? -9.934 -4.583 3.702 1.00 97.38 94 LEU A N 1
ATOM 705 C CA . LEU A 1 94 ? -11.237 -5.119 4.092 1.00 97.38 94 LEU A CA 1
ATOM 706 C C . LEU A 1 94 ? -11.145 -5.916 5.403 1.00 97.38 94 LEU A C 1
ATOM 708 O O . LEU A 1 94 ? -10.243 -6.729 5.642 1.00 97.38 94 LEU A O 1
ATOM 712 N N . GLY A 1 95 ? -12.097 -5.642 6.294 1.00 97.19 95 GLY A N 1
ATOM 713 C CA . GLY A 1 95 ? -12.150 -6.250 7.615 1.00 97.19 95 GLY A CA 1
ATOM 714 C C . GLY A 1 95 ? -11.144 -5.700 8.632 1.00 97.19 95 GLY A C 1
ATOM 715 O O . GLY A 1 95 ? -11.221 -6.128 9.785 1.00 97.19 95 GLY A O 1
ATOM 716 N N . MET A 1 96 ? -10.231 -4.791 8.249 1.00 98.12 96 MET A N 1
ATOM 717 C CA . MET A 1 96 ? -9.361 -4.102 9.210 1.00 98.12 96 MET A CA 1
ATOM 718 C C . MET A 1 96 ? -10.194 -3.307 10.208 1.00 98.12 96 MET A C 1
ATOM 720 O O . MET A 1 96 ? -11.263 -2.785 9.883 1.00 98.12 96 MET A O 1
ATOM 724 N N . LYS A 1 97 ? -9.675 -3.210 11.427 1.00 97.88 97 LYS A N 1
ATOM 725 C CA . LYS A 1 97 ? -10.200 -2.337 12.478 1.00 97.88 97 LYS A CA 1
ATOM 726 C C . LYS A 1 97 ? -9.350 -1.078 12.623 1.00 97.88 97 LYS A C 1
ATOM 728 O O . LYS A 1 97 ? -8.216 -1.026 12.148 1.00 97.88 97 LYS A O 1
ATOM 733 N N . GLN A 1 98 ? -9.869 -0.076 13.329 1.00 96.44 98 GLN A N 1
ATOM 734 C CA . GLN A 1 98 ? -9.125 1.154 13.599 1.00 96.44 98 GLN A CA 1
ATOM 735 C C . GLN A 1 98 ? -7.788 0.851 14.296 1.00 96.44 98 GLN A C 1
ATOM 737 O O . GLN A 1 98 ? -7.745 0.136 15.299 1.00 96.44 98 GLN A O 1
ATOM 742 N N . GLY A 1 99 ? -6.694 1.401 13.763 1.00 95.38 99 GLY A N 1
ATOM 743 C CA . GLY A 1 99 ? -5.343 1.214 14.302 1.00 95.38 99 GLY A CA 1
ATOM 744 C C . GLY A 1 99 ? -4.729 -0.169 14.055 1.00 95.38 99 GLY A C 1
ATOM 745 O O . GLY A 1 99 ? -3.665 -0.457 14.604 1.00 95.38 99 GLY A O 1
ATOM 746 N N . GLU A 1 100 ? -5.377 -1.034 13.266 1.00 97.62 100 GLU A N 1
ATOM 747 C CA . GLU A 1 100 ? -4.763 -2.281 12.806 1.00 97.62 100 GLU A CA 1
ATOM 748 C C . GLU A 1 100 ? -3.590 -1.976 11.876 1.00 97.62 100 GLU A C 1
ATOM 750 O O . GLU A 1 100 ? -3.662 -1.039 11.088 1.00 97.62 100 GLU A O 1
ATOM 755 N N . ARG A 1 101 ? -2.533 -2.791 11.947 1.00 97.25 101 ARG A N 1
ATOM 756 C CA . ARG A 1 101 ? -1.405 -2.725 11.016 1.00 97.25 101 ARG A CA 1
ATOM 757 C C . ARG A 1 101 ? -1.205 -4.054 10.319 1.00 97.25 101 ARG A C 1
ATOM 759 O O . ARG A 1 101 ? -1.169 -5.098 10.982 1.00 97.25 101 ARG A O 1
ATOM 766 N N . ARG A 1 102 ? -1.017 -4.034 9.004 1.00 98.06 102 ARG A N 1
ATOM 767 C CA . ARG A 1 102 ? -0.764 -5.222 8.181 1.00 98.06 102 ARG A CA 1
ATOM 768 C C . ARG A 1 102 ? 0.484 -5.028 7.332 1.00 98.06 102 ARG A C 1
ATOM 770 O O . ARG A 1 102 ? 0.707 -3.964 6.774 1.00 98.06 102 ARG A O 1
ATOM 777 N N . ARG A 1 103 ? 1.264 -6.099 7.186 1.00 98.06 103 ARG A N 1
ATOM 778 C CA . ARG A 1 103 ? 2.278 -6.212 6.135 1.00 98.06 103 ARG A CA 1
ATOM 779 C C . ARG A 1 103 ? 1.686 -6.988 4.980 1.00 98.06 103 ARG A C 1
ATOM 781 O O . ARG A 1 103 ? 1.367 -8.162 5.163 1.00 98.06 103 ARG A O 1
ATOM 788 N N . VAL A 1 104 ? 1.566 -6.356 3.823 1.00 98.38 104 VAL A N 1
ATOM 789 C CA . VAL A 1 104 ? 0.975 -6.914 2.611 1.00 98.38 104 VAL A CA 1
ATOM 790 C C . VAL A 1 104 ? 2.064 -7.159 1.572 1.00 98.38 104 VAL A C 1
ATOM 792 O O . VAL A 1 104 ? 2.772 -6.243 1.167 1.00 98.38 104 VAL A O 1
ATOM 795 N N . GLU A 1 105 ? 2.187 -8.401 1.123 1.00 97.94 105 GLU A N 1
ATOM 796 C CA . GLU A 1 105 ? 2.929 -8.768 -0.078 1.00 97.94 105 GLU A CA 1
ATOM 797 C C . GLU A 1 105 ? 1.992 -8.657 -1.280 1.00 97.94 105 GLU A C 1
ATOM 799 O O . GLU A 1 105 ? 0.981 -9.365 -1.376 1.00 97.94 105 GLU A O 1
ATOM 804 N N . LEU A 1 106 ? 2.323 -7.738 -2.182 1.00 97.69 106 LEU A N 1
ATOM 805 C CA . LEU A 1 106 ? 1.456 -7.298 -3.259 1.00 97.69 106 LEU A CA 1
ATOM 806 C C . LEU A 1 106 ? 2.073 -7.649 -4.621 1.00 97.69 106 LEU A C 1
ATOM 808 O O . LEU A 1 106 ? 3.024 -6.985 -5.052 1.00 97.69 106 LEU A O 1
ATOM 812 N N . PRO A 1 107 ? 1.563 -8.681 -5.317 1.00 96.62 107 PRO A N 1
ATOM 813 C CA . PRO A 1 107 ? 2.073 -9.046 -6.631 1.00 96.62 107 PRO A CA 1
ATOM 814 C C . PRO A 1 107 ? 1.672 -8.007 -7.699 1.00 96.62 107 PRO A C 1
ATOM 816 O O . PRO A 1 107 ? 0.602 -7.404 -7.578 1.00 96.62 107 PRO A O 1
ATOM 819 N N . PRO A 1 108 ? 2.463 -7.840 -8.783 1.00 94.19 108 PRO A N 1
ATOM 820 C CA . PRO A 1 108 ? 2.248 -6.793 -9.793 1.00 94.19 108 PRO A CA 1
ATOM 821 C C . PRO A 1 108 ? 0.832 -6.739 -10.371 1.00 94.19 108 PRO A C 1
ATOM 823 O O . PRO A 1 108 ? 0.261 -5.661 -10.484 1.00 94.19 108 PRO A O 1
ATOM 826 N N . ARG A 1 109 ? 0.223 -7.903 -10.642 1.00 95.06 109 ARG A N 1
ATOM 827 C CA . ARG A 1 109 ? -1.123 -8.025 -11.237 1.00 95.06 109 ARG A CA 1
ATOM 828 C C . ARG A 1 109 ? -2.253 -7.349 -10.447 1.00 95.06 109 ARG A C 1
ATOM 830 O O . ARG A 1 109 ? -3.320 -7.122 -10.997 1.00 95.06 109 ARG A O 1
ATOM 837 N N . VAL A 1 110 ? -2.045 -7.098 -9.153 1.00 96.75 110 VAL A N 1
ATOM 838 C CA . VAL A 1 110 ? -2.972 -6.361 -8.273 1.00 96.75 110 VAL A CA 1
ATOM 839 C C . VAL A 1 110 ? -2.270 -5.180 -7.592 1.00 96.75 110 VAL A C 1
ATOM 841 O O . VAL A 1 110 ? -2.715 -4.692 -6.554 1.00 96.75 110 VAL A O 1
ATOM 844 N N . GLY A 1 111 ? -1.135 -4.769 -8.165 1.00 95.94 111 GLY A N 1
ATOM 845 C CA . GLY A 1 111 ? -0.226 -3.743 -7.680 1.00 95.94 111 GLY A CA 1
ATOM 846 C C . GLY A 1 111 ? -0.550 -2.350 -8.213 1.00 95.94 111 GLY A C 1
ATOM 847 O O . GLY A 1 111 ? -1.666 -2.079 -8.651 1.00 95.94 111 GLY A O 1
ATOM 848 N N . LEU A 1 112 ? 0.444 -1.462 -8.174 1.00 95.06 112 LEU A N 1
ATOM 849 C CA . LEU A 1 112 ? 0.317 -0.039 -8.530 1.00 95.06 112 LEU A CA 1
ATOM 850 C C . LEU A 1 112 ? -0.273 0.223 -9.927 1.00 95.06 112 LEU A C 1
ATOM 852 O O . LEU A 1 112 ? -0.922 1.243 -10.129 1.00 95.06 112 LEU A O 1
ATOM 856 N N . GLU A 1 113 ? -0.112 -0.690 -10.885 1.00 92.31 113 GLU A N 1
ATOM 857 C CA . GLU A 1 113 ? -0.737 -0.567 -12.211 1.00 92.31 113 GLU A CA 1
ATOM 858 C C . GLU A 1 113 ? -2.274 -0.523 -12.130 1.00 92.31 113 GLU A C 1
ATOM 860 O O . GLU A 1 113 ? -2.916 0.210 -12.878 1.00 92.31 113 GLU A O 1
ATOM 865 N N . THR A 1 114 ? -2.871 -1.229 -11.163 1.00 94.75 114 THR A N 1
ATOM 866 C CA . THR A 1 114 ? -4.336 -1.314 -10.978 1.00 94.75 114 THR A CA 1
ATOM 867 C C . THR A 1 114 ? -4.971 -0.071 -10.349 1.00 94.75 114 THR A C 1
ATOM 869 O O . THR A 1 114 ? -6.196 0.022 -10.259 1.00 94.75 114 THR A O 1
ATOM 872 N N . SER A 1 115 ? -4.148 0.885 -9.921 1.00 93.25 115 SER A N 1
ATOM 873 C CA . SER A 1 115 ? -4.555 2.170 -9.347 1.00 93.25 115 SER A CA 1
ATOM 874 C C . SER A 1 115 ? -4.057 3.354 -10.169 1.00 93.25 115 SER A C 1
ATOM 876 O O . SER A 1 115 ? -3.923 4.456 -9.642 1.00 93.25 115 SER A O 1
ATOM 878 N N . ASN A 1 116 ? -3.715 3.135 -11.444 1.00 93.38 116 ASN A N 1
ATOM 879 C CA . ASN A 1 116 ? -3.083 4.149 -12.288 1.00 93.38 116 ASN A CA 1
ATOM 880 C C . ASN A 1 116 ? -1.861 4.794 -11.598 1.00 93.38 116 ASN A C 1
ATOM 882 O O . ASN A 1 116 ? -1.677 6.012 -11.605 1.00 93.38 116 ASN A O 1
ATOM 886 N N . TRP A 1 117 ? -1.044 3.956 -10.953 1.00 93.88 117 TRP A N 1
ATOM 887 C CA . TRP A 1 117 ? 0.162 4.343 -10.220 1.00 93.88 117 TRP A CA 1
ATOM 888 C C . TRP A 1 117 ? -0.075 5.260 -9.013 1.00 93.88 117 TRP A C 1
ATOM 890 O O . TRP A 1 117 ? 0.828 5.985 -8.597 1.00 93.88 117 TRP A O 1
ATOM 900 N N . GLN A 1 118 ? -1.271 5.201 -8.424 1.00 94.88 118 GLN A N 1
ATOM 901 C CA . GLN A 1 118 ? -1.596 5.859 -7.160 1.00 94.88 118 GLN A CA 1
ATOM 902 C C . GLN A 1 118 ? -1.399 4.925 -5.956 1.00 94.88 118 GLN A C 1
ATOM 904 O O . GLN A 1 118 ? -1.527 3.703 -6.095 1.00 94.88 118 GLN A O 1
ATOM 909 N N . PRO A 1 119 ? -1.153 5.470 -4.752 1.00 94.56 119 PRO A N 1
ATOM 910 C CA . PRO A 1 119 ? -0.911 6.881 -4.434 1.00 94.56 119 PRO A CA 1
ATOM 911 C C . PRO A 1 119 ? 0.466 7.360 -4.907 1.00 94.56 119 PRO A C 1
ATOM 913 O O . PRO A 1 119 ? 1.467 6.691 -4.664 1.00 94.56 119 PRO A O 1
ATOM 916 N N . GLU A 1 120 ? 0.541 8.537 -5.532 1.00 92.81 120 GLU A N 1
ATOM 917 C CA . GLU A 1 120 ? 1.818 9.086 -6.007 1.00 92.81 120 GLU A CA 1
ATOM 918 C C . GLU A 1 120 ? 2.720 9.564 -4.837 1.00 92.81 120 GLU A C 1
ATOM 920 O O . GLU A 1 120 ? 2.242 10.222 -3.898 1.00 92.81 120 GLU A O 1
ATOM 925 N N . PRO A 1 121 ? 4.041 9.298 -4.882 1.00 92.31 121 PRO A N 1
ATOM 926 C CA . PRO A 1 121 ? 5.002 9.900 -3.966 1.00 92.31 121 PRO A CA 1
ATOM 927 C C . PRO A 1 121 ? 5.070 11.424 -4.123 1.00 92.31 121 PRO A C 1
ATOM 929 O O . PRO A 1 121 ? 5.168 11.954 -5.229 1.00 92.31 121 PRO A O 1
ATOM 932 N N . THR A 1 122 ? 5.119 12.155 -3.013 1.00 87.38 122 THR A N 1
ATOM 933 C CA . THR A 1 122 ? 5.240 13.624 -3.034 1.00 87.38 122 THR A CA 1
ATOM 934 C C . THR A 1 122 ? 6.692 14.087 -3.161 1.00 87.38 122 THR A C 1
ATOM 936 O O . THR A 1 122 ? 6.966 15.113 -3.787 1.00 87.38 122 THR A O 1
ATOM 939 N N . THR A 1 123 ? 7.648 13.322 -2.625 1.00 87.81 123 THR A N 1
ATOM 940 C CA . THR A 1 123 ? 9.064 13.707 -2.589 1.00 87.81 123 THR A CA 1
ATOM 941 C C . THR A 1 123 ? 9.817 13.317 -3.859 1.00 87.81 123 THR A C 1
ATOM 943 O O . THR A 1 123 ? 9.512 12.322 -4.517 1.00 87.81 123 THR A O 1
ATOM 946 N N . LYS A 1 124 ? 10.859 14.088 -4.214 1.00 89.75 124 LYS A N 1
ATOM 947 C CA . LYS A 1 124 ? 11.693 13.819 -5.405 1.00 89.75 124 LYS A CA 1
ATOM 948 C C . LYS A 1 124 ? 12.283 12.404 -5.390 1.00 89.75 124 LYS A C 1
ATOM 950 O O . LYS A 1 124 ? 12.308 11.738 -6.422 1.00 89.75 124 LYS A O 1
ATOM 955 N N . ARG A 1 125 ? 12.732 11.945 -4.215 1.00 88.94 125 ARG A N 1
ATOM 956 C CA . ARG A 1 125 ? 13.271 10.593 -4.017 1.00 88.94 125 ARG A CA 1
ATOM 957 C C . ARG A 1 125 ? 12.200 9.532 -4.251 1.00 88.94 125 ARG A C 1
ATOM 959 O O . ARG A 1 125 ? 12.458 8.604 -5.011 1.00 88.94 125 ARG A O 1
ATOM 966 N N . GLY A 1 126 ? 11.019 9.689 -3.652 1.00 91.62 126 GLY A N 1
ATOM 967 C CA . GLY A 1 126 ? 9.912 8.758 -3.853 1.00 91.62 126 GLY A CA 1
ATOM 968 C C . GLY A 1 126 ? 9.496 8.668 -5.322 1.00 91.62 126 GLY A C 1
ATOM 969 O O . GLY A 1 126 ? 9.359 7.569 -5.856 1.00 91.62 126 GLY A O 1
ATOM 970 N N . LYS A 1 127 ? 9.403 9.812 -6.017 1.00 94.56 127 LYS A N 1
ATOM 971 C CA . LYS A 1 127 ? 9.098 9.865 -7.458 1.00 94.56 127 LYS A CA 1
ATOM 972 C C . LYS A 1 127 ? 10.129 9.103 -8.289 1.00 94.56 127 LYS A C 1
ATOM 974 O O . LYS A 1 127 ? 9.756 8.290 -9.130 1.00 94.56 127 LYS A O 1
ATOM 979 N N . ALA A 1 128 ? 11.420 9.305 -8.020 1.00 93.56 128 ALA A N 1
ATOM 980 C CA . ALA A 1 128 ? 12.485 8.547 -8.675 1.00 93.56 128 ALA A CA 1
ATOM 981 C C . ALA A 1 128 ? 12.403 7.040 -8.363 1.00 93.56 128 ALA A C 1
ATOM 983 O O . ALA A 1 128 ? 12.578 6.217 -9.259 1.00 93.56 128 ALA A O 1
ATOM 984 N N . GLY A 1 129 ? 12.085 6.674 -7.116 1.00 93.00 129 GLY A N 1
ATOM 985 C CA . GLY A 1 129 ? 11.863 5.287 -6.706 1.00 93.00 129 GLY A CA 1
ATOM 986 C C . GLY A 1 129 ? 10.727 4.621 -7.481 1.00 93.00 129 GLY A C 1
ATOM 987 O O . GLY A 1 129 ? 10.899 3.518 -7.993 1.00 93.00 129 GLY A O 1
ATOM 988 N N . MET A 1 130 ? 9.596 5.311 -7.638 1.00 93.69 130 MET A N 1
ATOM 989 C CA . MET A 1 130 ? 8.452 4.808 -8.399 1.00 93.69 130 MET A CA 1
ATOM 990 C C . MET A 1 130 ? 8.769 4.655 -9.894 1.00 93.69 130 MET A C 1
ATOM 992 O O . MET A 1 130 ? 8.404 3.645 -10.491 1.00 93.69 130 MET A O 1
ATOM 996 N N . VAL A 1 131 ? 9.502 5.603 -10.491 1.00 93.75 131 VAL A N 1
ATOM 997 C CA . VAL A 1 131 ? 9.982 5.487 -11.882 1.00 93.75 131 VAL A CA 1
ATOM 998 C C . VAL A 1 131 ? 10.908 4.280 -12.048 1.00 93.75 131 VAL A C 1
ATOM 1000 O O . VAL A 1 131 ? 10.765 3.520 -13.003 1.00 93.75 131 VAL A O 1
ATOM 1003 N N . ASN A 1 132 ? 11.835 4.068 -11.112 1.00 92.19 132 ASN A N 1
ATOM 1004 C CA . ASN A 1 132 ? 12.727 2.910 -11.143 1.00 92.19 132 ASN A CA 1
ATOM 1005 C C . ASN A 1 132 ? 11.953 1.595 -11.000 1.00 92.19 132 ASN A C 1
ATOM 1007 O O . ASN A 1 132 ? 12.237 0.647 -11.723 1.00 92.19 132 ASN A O 1
ATOM 1011 N N . TYR A 1 133 ? 10.954 1.546 -10.118 1.00 93.44 133 TYR A N 1
ATOM 1012 C CA . TYR A 1 133 ? 10.094 0.375 -9.972 1.00 93.44 133 TYR A CA 1
ATOM 1013 C C . TYR A 1 133 ? 9.300 0.079 -11.252 1.00 93.44 133 TYR A C 1
ATOM 1015 O O . TYR A 1 133 ? 9.277 -1.064 -11.698 1.00 93.44 133 TYR A O 1
ATOM 1023 N N . ARG A 1 134 ? 8.734 1.103 -11.905 1.00 92.69 134 ARG A N 1
ATOM 1024 C CA . ARG A 1 134 ? 8.055 0.942 -13.199 1.00 92.69 134 ARG A CA 1
ATOM 1025 C C . ARG A 1 134 ? 8.981 0.345 -14.262 1.00 92.69 134 ARG A C 1
ATOM 1027 O O . ARG A 1 134 ? 8.604 -0.614 -14.923 1.00 92.69 134 ARG A O 1
ATOM 1034 N N . ARG A 1 135 ? 10.226 0.827 -14.357 1.00 91.69 135 ARG A N 1
ATOM 1035 C CA . ARG A 1 135 ? 11.237 0.261 -15.272 1.00 91.69 135 ARG A CA 1
ATOM 1036 C C . ARG A 1 135 ? 11.572 -1.201 -14.976 1.00 91.69 135 ARG A C 1
ATOM 1038 O O . ARG A 1 135 ? 11.885 -1.938 -15.900 1.00 91.69 135 ARG A O 1
ATOM 1045 N N . ILE A 1 136 ? 11.523 -1.630 -13.713 1.00 90.75 136 ILE A N 1
ATOM 1046 C CA . ILE A 1 136 ? 11.711 -3.048 -13.367 1.00 90.75 136 ILE A CA 1
ATOM 1047 C C . ILE A 1 136 ? 10.562 -3.887 -13.937 1.00 90.75 136 ILE A C 1
ATOM 1049 O O . ILE A 1 136 ? 10.818 -4.959 -14.476 1.00 90.75 136 ILE A O 1
ATOM 1053 N N . LEU A 1 137 ? 9.320 -3.403 -13.842 1.00 91.50 137 LEU A N 1
ATOM 1054 C CA . LEU A 1 137 ? 8.143 -4.117 -14.346 1.00 91.50 137 LEU A CA 1
ATOM 1055 C C . LEU A 1 137 ? 8.081 -4.152 -15.877 1.00 91.50 137 LEU A C 1
ATOM 1057 O O . LEU A 1 137 ? 7.794 -5.199 -16.448 1.00 91.50 137 LEU A O 1
ATOM 1061 N N . GLU A 1 138 ? 8.373 -3.030 -16.532 1.00 90.50 138 GLU A N 1
ATOM 1062 C CA . GLU A 1 138 ? 8.258 -2.870 -17.989 1.00 90.50 138 GLU A CA 1
ATOM 1063 C C . GLU A 1 138 ? 9.508 -3.354 -18.742 1.00 90.50 138 GLU A C 1
ATOM 1065 O O . GLU A 1 138 ? 9.443 -3.692 -19.925 1.00 90.50 138 GLU A O 1
ATOM 1070 N N . GLY A 1 139 ? 10.649 -3.424 -18.055 1.00 86.69 139 GLY A N 1
ATOM 1071 C CA . GLY A 1 139 ? 11.952 -3.650 -18.665 1.00 86.69 139 GLY A CA 1
ATOM 1072 C C . GLY A 1 139 ? 12.634 -2.347 -19.086 1.00 86.69 139 GLY A C 1
ATOM 1073 O O . GLY A 1 139 ? 12.053 -1.261 -19.081 1.00 86.69 139 GLY A O 1
ATOM 1074 N N . ASN A 1 140 ? 13.912 -2.448 -19.445 1.00 84.31 140 ASN A N 1
ATOM 1075 C CA . ASN A 1 140 ? 14.750 -1.307 -19.809 1.00 84.31 140 ASN A CA 1
ATOM 1076 C C . ASN A 1 140 ? 15.483 -1.572 -21.131 1.00 84.31 140 ASN A C 1
ATOM 1078 O O . ASN A 1 140 ? 16.700 -1.760 -21.185 1.00 84.3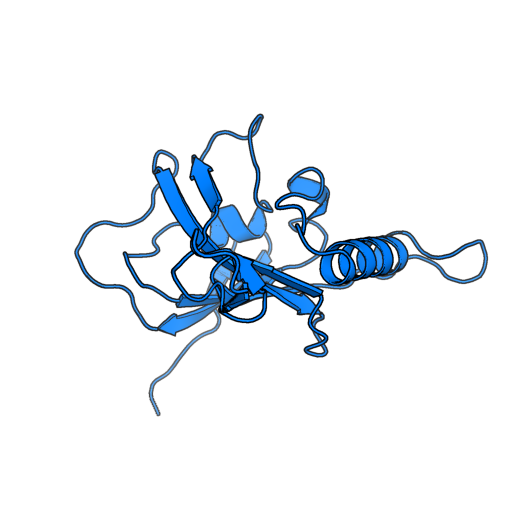1 140 ASN A O 1
ATOM 1082 N N . GLY A 1 141 ? 14.703 -1.598 -22.213 1.00 76.81 141 GLY A N 1
ATOM 1083 C CA . GLY A 1 141 ? 15.195 -1.811 -23.571 1.00 76.81 141 GLY A CA 1
ATOM 1084 C C . GLY A 1 141 ? 15.286 -3.288 -23.983 1.00 76.81 141 GLY A C 1
ATOM 1085 O O . GLY A 1 141 ? 14.886 -4.180 -23.235 1.00 76.81 141 GLY A O 1
ATOM 1086 N N . PRO A 1 142 ? 15.818 -3.566 -25.188 1.00 74.19 142 PRO A N 1
ATOM 1087 C CA . PRO A 1 142 ? 15.695 -4.870 -25.849 1.00 74.19 142 PRO A CA 1
ATOM 1088 C C . PRO A 1 142 ? 16.400 -6.027 -25.123 1.00 74.19 142 PRO A C 1
ATOM 1090 O O . PRO A 1 142 ? 16.069 -7.182 -25.362 1.00 74.19 142 PRO A O 1
ATOM 1093 N N . ASN A 1 143 ? 17.345 -5.727 -24.225 1.00 81.88 143 ASN A N 1
ATOM 1094 C CA . ASN A 1 143 ? 18.167 -6.725 -23.530 1.00 81.88 143 ASN A CA 1
ATOM 1095 C C . ASN A 1 143 ? 17.819 -6.883 -22.040 1.00 81.88 143 ASN A C 1
ATOM 1097 O O . ASN A 1 143 ? 18.455 -7.673 -21.345 1.00 81.88 143 ASN A O 1
ATOM 1101 N N . GLN A 1 144 ? 16.850 -6.121 -21.529 1.00 82.81 144 GLN A N 1
ATOM 1102 C CA . GLN A 1 144 ? 16.414 -6.188 -20.133 1.00 82.81 144 GLN A CA 1
ATOM 1103 C C . GLN A 1 144 ? 14.888 -6.286 -20.101 1.00 82.81 144 GLN A C 1
ATOM 1105 O O . GLN A 1 144 ? 14.226 -5.251 -20.010 1.00 82.81 144 GLN A O 1
ATOM 1110 N N . PRO A 1 145 ? 14.321 -7.503 -20.223 1.00 87.25 145 PRO A N 1
ATOM 1111 C CA . PRO A 1 145 ? 12.879 -7.689 -20.156 1.00 87.25 145 PRO A CA 1
ATOM 1112 C C . PRO A 1 145 ? 12.345 -7.327 -18.768 1.00 87.25 145 PRO A C 1
ATOM 1114 O O . PRO A 1 145 ? 13.066 -7.391 -17.769 1.00 87.25 145 PRO A O 1
ATOM 1117 N N . GLY A 1 146 ? 11.064 -6.972 -18.721 1.00 89.62 146 GLY A N 1
ATOM 1118 C CA . GLY A 1 146 ? 10.348 -6.727 -17.478 1.00 89.62 146 GLY A CA 1
ATOM 1119 C C . GLY A 1 146 ? 10.364 -7.931 -16.539 1.00 89.62 146 GLY A C 1
ATOM 1120 O O . GLY A 1 146 ? 10.324 -9.087 -16.968 1.00 89.62 146 GLY A O 1
ATOM 1121 N N . PHE A 1 147 ? 10.414 -7.656 -15.240 1.00 88.56 147 PHE A N 1
ATOM 1122 C CA . PHE A 1 147 ? 10.397 -8.658 -14.185 1.00 88.56 147 PHE A CA 1
ATOM 1123 C C . PHE A 1 147 ? 9.181 -8.436 -13.278 1.00 88.56 147 PHE A C 1
ATOM 1125 O O . PHE A 1 147 ? 8.998 -7.321 -12.789 1.00 88.56 147 PHE A O 1
ATOM 1132 N N . PRO A 1 148 ? 8.363 -9.469 -12.989 1.00 89.62 148 PRO A N 1
ATOM 1133 C CA . PRO A 1 148 ? 7.183 -9.336 -12.138 1.00 89.62 148 PRO A CA 1
ATOM 1134 C C . PRO A 1 148 ? 7.571 -9.168 -10.656 1.00 89.62 148 PRO A C 1
ATOM 1136 O O . PRO A 1 148 ? 7.458 -10.088 -9.846 1.00 89.62 148 PRO A O 1
ATOM 1139 N N . ALA A 1 149 ? 8.029 -7.971 -10.294 1.00 92.50 149 ALA A N 1
ATOM 1140 C CA . ALA A 1 149 ? 8.489 -7.625 -8.955 1.00 92.50 149 ALA A CA 1
ATOM 1141 C C . ALA A 1 149 ? 7.317 -7.309 -8.019 1.00 92.50 149 ALA A C 1
ATOM 1143 O O . ALA A 1 149 ? 6.651 -6.295 -8.184 1.00 92.50 149 ALA A O 1
ATOM 1144 N N . ALA A 1 150 ? 7.081 -8.128 -6.992 1.00 96.06 150 ALA A N 1
ATOM 1145 C CA . ALA A 1 150 ? 6.121 -7.757 -5.954 1.00 96.06 150 ALA A CA 1
ATOM 1146 C C . ALA A 1 150 ? 6.642 -6.597 -5.083 1.00 96.06 150 ALA A C 1
ATOM 1148 O O . ALA A 1 150 ? 7.851 -6.365 -4.956 1.00 96.06 150 ALA A O 1
ATOM 1149 N N . THR A 1 151 ? 5.707 -5.902 -4.440 1.00 97.31 151 THR A N 1
ATOM 1150 C CA . THR A 1 151 ? 5.996 -4.882 -3.423 1.00 97.31 151 THR A CA 1
ATOM 1151 C C . THR A 1 151 ? 5.561 -5.359 -2.046 1.00 97.31 151 THR A C 1
ATOM 1153 O O . THR A 1 151 ? 4.688 -6.215 -1.912 1.00 97.31 151 THR A O 1
ATOM 1156 N N . ILE A 1 152 ? 6.184 -4.799 -1.017 1.00 97.94 152 ILE A N 1
ATOM 1157 C CA . ILE A 1 152 ? 5.776 -4.934 0.373 1.00 97.94 152 ILE A CA 1
ATOM 1158 C C . ILE A 1 152 ? 5.173 -3.607 0.813 1.00 97.94 152 ILE A C 1
ATOM 1160 O O . ILE A 1 152 ? 5.817 -2.562 0.693 1.0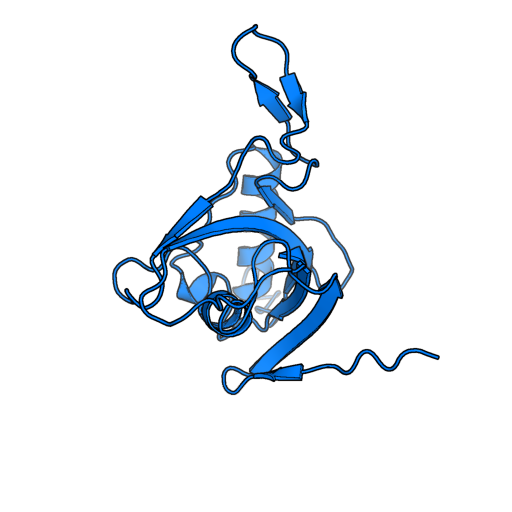0 97.94 152 ILE A O 1
ATOM 1164 N N . TRP A 1 153 ? 3.953 -3.675 1.332 1.00 98.12 153 TRP A N 1
ATOM 1165 C CA . TRP A 1 153 ? 3.238 -2.552 1.915 1.00 98.12 153 TRP A CA 1
ATOM 1166 C C . TRP A 1 153 ? 3.075 -2.769 3.409 1.00 98.12 153 TRP A C 1
ATOM 1168 O O . TRP A 1 153 ? 2.531 -3.792 3.812 1.00 98.12 153 TRP A O 1
ATOM 1178 N N . ASP A 1 154 ? 3.503 -1.812 4.221 1.00 97.75 154 ASP A N 1
ATOM 1179 C CA . ASP A 1 154 ? 3.071 -1.750 5.616 1.00 97.75 154 ASP A CA 1
ATOM 1180 C C . ASP A 1 154 ? 1.970 -0.698 5.706 1.00 97.75 154 ASP A C 1
ATOM 1182 O O . ASP A 1 154 ? 2.244 0.471 5.438 1.00 97.75 154 ASP A O 1
ATOM 1186 N N . ILE A 1 155 ? 0.758 -1.136 6.043 1.00 96.56 155 ILE A N 1
ATOM 1187 C CA . ILE A 1 155 ? -0.470 -0.336 6.175 1.00 96.56 155 ILE A CA 1
ATOM 1188 C C . ILE A 1 155 ? -1.021 -0.397 7.595 1.00 96.56 155 ILE A C 1
ATOM 1190 O O . ILE A 1 155 ? -0.680 -1.376 8.304 1.00 96.56 155 ILE A O 1
#

Organism: NCBI:txid49252